Protein AF-A0A0P9EJG8-F1 (afdb_monomer)

Foldseek 3Di:
DVVVPDDDDDDPDDLVCLVVLLVVLQVLLVVLVVVLVVDDPDPVSNVVSVVSSVVSVVRNVQSVCVNVVVHD

Nearest PDB structures (foldseek):
  8pn9-assembly1_C  TM=9.388E-01  e=4.474E-02  Homo sapiens
  7u7n-assembly1_D  TM=6.623E-01  e=6.968E+00  Homo sapiens

Sequence (72 aa):
DEHASLAAFSPLVSRSALPALATQCLVAAFVLTFYFSTLRNSLAKELGVAAGASIAGGFGIVFAFCLVGANV

Organism: Rhodotorula graminis (strain WP1) (NCBI:txid578459)

InterPro domains:
  IPR007915 Oligosaccharyltransferase complex subunit [PF05251] (8-72)

Radius of gyration: 17.57 Å; Cα contacts (8 Å, |Δi|>4): 58; chains: 1; bounding box: 48×24×42 Å

Secondary structure (DSSP, 8-state):
--SSSSPPP--SS-TTTHHHHHHHHHHHHHHHHHHHHH--S-HHHHHHHHHHHHHHHHHHHHHHHHHTT---

Structure (mmCIF, N/CA/C/O backbone):
data_AF-A0A0P9EJG8-F1
#
_entry.id   AF-A0A0P9EJG8-F1
#
loop_
_atom_site.group_PDB
_atom_site.id
_atom_site.type_symbol
_atom_site.label_atom_id
_atom_site.label_alt_id
_atom_site.label_comp_id
_atom_site.label_asym_id
_atom_site.label_entity_id
_atom_site.label_seq_id
_atom_site.pdbx_PDB_ins_code
_atom_site.Cartn_x
_atom_site.Cartn_y
_atom_site.Cartn_z
_atom_site.occupancy
_atom_site.B_iso_or_equiv
_atom_site.auth_seq_id
_atom_site.auth_comp_id
_atom_site.auth_asym_id
_atom_site.auth_atom_id
_atom_site.pdbx_PDB_model_num
ATOM 1 N N . ASP A 1 1 ? 30.309 18.935 -21.788 1.00 55.84 1 ASP A N 1
ATOM 2 C CA . ASP A 1 1 ? 30.215 17.474 -21.564 1.00 55.84 1 ASP A CA 1
ATOM 3 C C . ASP A 1 1 ? 30.036 17.090 -20.093 1.00 55.84 1 ASP A C 1
ATOM 5 O O . ASP A 1 1 ? 30.677 16.169 -19.610 1.00 55.84 1 ASP A O 1
ATOM 9 N N . GLU A 1 2 ? 29.143 17.757 -19.358 1.00 65.38 2 GLU A N 1
ATOM 10 C CA . GLU A 1 2 ? 28.928 17.476 -17.923 1.00 65.38 2 GLU A CA 1
ATOM 11 C C . GLU A 1 2 ? 27.783 16.471 -17.687 1.00 65.38 2 GLU A C 1
ATOM 13 O O . GLU A 1 2 ? 27.734 15.787 -16.673 1.00 65.38 2 GLU A O 1
ATOM 18 N N . HIS A 1 3 ? 26.890 16.308 -18.672 1.00 69.31 3 HIS A N 1
ATOM 19 C CA . HIS A 1 3 ? 25.785 15.345 -18.619 1.00 69.31 3 HIS A CA 1
ATOM 20 C C . HIS A 1 3 ? 26.216 13.885 -18.835 1.00 69.31 3 HIS A C 1
ATOM 22 O O . HIS A 1 3 ? 25.509 12.978 -18.411 1.00 69.31 3 HIS A O 1
ATOM 28 N N . ALA A 1 4 ? 27.359 13.647 -19.485 1.00 73.44 4 ALA A N 1
ATOM 29 C CA . ALA A 1 4 ? 27.818 12.304 -19.845 1.00 73.44 4 ALA A CA 1
ATOM 30 C C . ALA A 1 4 ? 28.525 11.559 -18.696 1.00 73.44 4 ALA A C 1
ATOM 32 O O . ALA A 1 4 ? 28.664 10.341 -18.758 1.00 73.44 4 ALA A O 1
ATOM 33 N N . SER A 1 5 ? 28.978 12.273 -17.659 1.00 81.31 5 SER A N 1
ATOM 34 C CA . SER A 1 5 ? 29.699 11.696 -16.513 1.00 81.31 5 SER A CA 1
ATOM 35 C C . SER A 1 5 ? 28.792 11.323 -15.335 1.00 81.31 5 SER A C 1
ATOM 37 O O . SER A 1 5 ? 29.257 10.713 -14.372 1.00 81.31 5 SER A O 1
ATOM 39 N N . LEU A 1 6 ? 27.506 11.678 -15.392 1.00 82.56 6 LEU A N 1
ATOM 40 C CA . LEU A 1 6 ? 26.537 11.367 -14.345 1.00 82.56 6 LEU A CA 1
ATOM 41 C C . LEU A 1 6 ? 26.076 9.910 -14.441 1.00 82.56 6 LEU A C 1
ATOM 43 O O . LEU A 1 6 ? 25.894 9.358 -15.526 1.00 82.56 6 LEU A O 1
ATOM 47 N N . ALA A 1 7 ? 25.858 9.289 -13.281 1.00 85.31 7 ALA A N 1
ATOM 48 C CA . ALA A 1 7 ? 25.311 7.942 -13.211 1.00 85.31 7 ALA A CA 1
ATOM 49 C C . ALA A 1 7 ? 23.909 7.891 -13.839 1.00 85.31 7 ALA A C 1
ATOM 51 O O . ALA A 1 7 ? 23.096 8.801 -13.663 1.00 85.31 7 ALA A O 1
ATOM 52 N N . ALA A 1 8 ? 23.624 6.798 -14.549 1.00 86.75 8 ALA A N 1
ATOM 53 C CA . ALA A 1 8 ? 22.304 6.557 -15.110 1.00 86.75 8 ALA A CA 1
ATOM 54 C C . ALA A 1 8 ? 21.240 6.520 -14.003 1.00 86.75 8 ALA A C 1
ATOM 56 O O . ALA A 1 8 ? 21.474 6.006 -12.906 1.00 86.75 8 ALA A O 1
ATOM 57 N N . PHE A 1 9 ? 20.054 7.044 -14.310 1.00 86.12 9 PHE A N 1
ATOM 58 C CA . PHE A 1 9 ? 18.918 6.993 -13.400 1.00 86.12 9 PHE A CA 1
ATOM 59 C C . PHE A 1 9 ? 18.579 5.542 -13.050 1.00 86.12 9 PHE A C 1
ATOM 61 O O . PHE A 1 9 ? 18.305 4.723 -13.929 1.00 86.12 9 PHE A O 1
ATOM 68 N N . SER A 1 10 ? 18.563 5.249 -11.753 1.00 88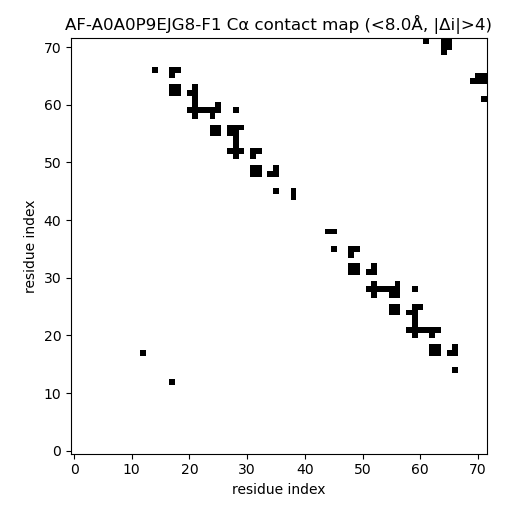.44 10 SER A N 1
ATOM 69 C CA . SER A 1 10 ? 18.080 3.984 -11.218 1.00 88.44 10 SER A CA 1
ATOM 70 C C . SER A 1 10 ? 16.785 4.254 -10.453 1.00 88.44 10 SER A C 1
ATOM 72 O O . SER A 1 10 ? 16.820 4.980 -9.455 1.00 88.44 10 SER A O 1
ATOM 74 N N . PRO A 1 11 ? 15.630 3.741 -10.916 1.00 87.94 11 PRO A N 1
ATOM 75 C CA . PRO A 1 11 ? 14.365 3.983 -10.245 1.00 87.94 11 PRO A CA 1
ATOM 76 C C . PRO A 1 11 ? 14.357 3.321 -8.869 1.00 87.94 11 PRO A C 1
ATOM 78 O O . PRO A 1 11 ? 14.781 2.177 -8.713 1.00 87.94 11 PRO A O 1
ATOM 81 N N . LEU A 1 12 ? 13.800 4.023 -7.880 1.00 91.94 12 LEU A N 1
ATOM 82 C CA . LEU A 1 12 ? 13.663 3.505 -6.516 1.00 91.94 12 LEU A CA 1
ATOM 83 C C . LEU A 1 12 ? 12.828 2.210 -6.468 1.00 91.94 12 LEU A C 1
ATOM 85 O O . LEU A 1 12 ? 13.058 1.345 -5.628 1.00 91.94 12 LEU A O 1
ATOM 89 N N . VAL A 1 13 ? 11.857 2.080 -7.377 1.00 91.06 13 VAL A N 1
ATOM 90 C CA . VAL A 1 13 ? 10.987 0.908 -7.514 1.00 91.06 13 VAL A CA 1
ATOM 91 C C . VAL A 1 13 ? 11.116 0.360 -8.929 1.00 91.06 13 VAL A C 1
ATOM 93 O O . VAL A 1 13 ? 10.882 1.070 -9.908 1.00 91.06 13 VAL A O 1
ATOM 96 N N . SER A 1 14 ? 11.479 -0.916 -9.048 1.00 91.69 14 SER A N 1
ATOM 97 C CA . SER A 1 14 ? 11.570 -1.586 -10.342 1.00 91.69 14 SER A CA 1
ATOM 98 C C . SER A 1 14 ? 10.182 -1.848 -10.927 1.00 91.69 14 SER A C 1
ATOM 100 O O . SER A 1 14 ? 9.214 -2.141 -10.222 1.00 91.69 14 SER A O 1
ATOM 102 N N . ARG A 1 15 ? 10.079 -1.802 -12.257 1.00 90.81 15 ARG A N 1
ATOM 103 C CA . ARG A 1 15 ? 8.803 -1.993 -12.961 1.00 90.81 15 ARG A CA 1
ATOM 104 C C . ARG A 1 15 ? 8.182 -3.373 -12.714 1.00 90.81 15 ARG A C 1
ATOM 106 O O . ARG A 1 15 ? 6.964 -3.504 -12.706 1.00 90.81 15 ARG A O 1
ATOM 113 N N . SER A 1 16 ? 9.014 -4.389 -12.487 1.00 93.50 16 SER A N 1
ATOM 114 C CA . SER A 1 16 ? 8.576 -5.753 -12.179 1.00 93.50 16 SER A CA 1
ATOM 115 C C . SER A 1 16 ? 7.944 -5.891 -10.791 1.00 93.50 16 SER A C 1
ATOM 117 O O . SER A 1 16 ? 7.162 -6.814 -10.586 1.00 93.50 16 SER A O 1
ATOM 119 N N . ALA A 1 17 ? 8.233 -4.979 -9.857 1.00 94.75 17 ALA A N 1
ATOM 120 C CA . ALA A 1 17 ? 7.641 -4.980 -8.520 1.00 94.75 17 ALA A CA 1
ATOM 121 C C . ALA A 1 17 ? 6.265 -4.288 -8.467 1.00 94.75 17 ALA A C 1
ATOM 123 O O . ALA A 1 17 ? 5.491 -4.542 -7.544 1.00 94.75 17 ALA A O 1
ATOM 124 N N . LEU A 1 18 ? 5.935 -3.444 -9.455 1.00 93.75 18 LEU A N 1
ATOM 125 C CA . LEU A 1 18 ? 4.696 -2.655 -9.480 1.00 93.75 18 LEU A CA 1
ATOM 126 C C . LEU A 1 18 ? 3.407 -3.485 -9.370 1.00 93.75 18 LEU A C 1
ATOM 128 O O . LEU A 1 18 ? 2.552 -3.088 -8.580 1.00 93.75 18 LEU A O 1
ATOM 132 N N . PRO A 1 19 ? 3.231 -4.620 -10.084 1.00 96.00 19 PRO A N 1
ATOM 133 C CA . PRO A 1 19 ? 2.011 -5.414 -9.959 1.00 96.00 19 PRO A CA 1
ATOM 134 C C . PRO A 1 19 ? 1.795 -5.916 -8.530 1.00 96.00 19 PRO A C 1
ATOM 136 O O . PRO A 1 19 ? 0.715 -5.744 -7.973 1.00 96.00 19 PRO A O 1
ATOM 139 N N . ALA A 1 20 ? 2.840 -6.479 -7.916 1.00 97.38 20 ALA A N 1
ATOM 140 C CA . ALA A 1 20 ? 2.767 -7.006 -6.558 1.00 97.38 20 ALA A CA 1
ATOM 141 C C . ALA A 1 20 ? 2.471 -5.892 -5.545 1.00 97.38 20 ALA A C 1
ATOM 143 O O . ALA A 1 20 ? 1.532 -6.018 -4.762 1.00 97.38 20 ALA A O 1
ATOM 144 N N . LEU A 1 21 ? 3.202 -4.774 -5.618 1.00 95.94 21 LEU A N 1
ATOM 145 C CA . LEU A 1 21 ? 3.014 -3.633 -4.719 1.00 95.94 21 LEU A CA 1
ATOM 146 C C . LEU A 1 21 ? 1.615 -3.018 -4.847 1.00 95.94 21 LEU A C 1
ATOM 148 O O . LEU A 1 21 ? 0.966 -2.770 -3.832 1.00 95.94 21 L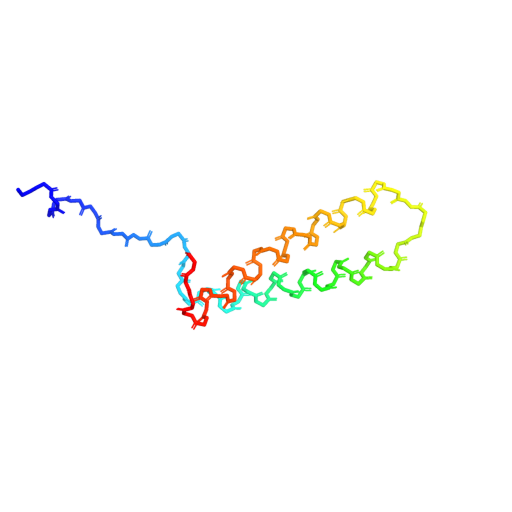EU A O 1
ATOM 152 N N . ALA A 1 22 ? 1.120 -2.827 -6.074 1.00 96.19 22 ALA A N 1
ATOM 153 C CA . ALA A 1 22 ? -0.228 -2.318 -6.313 1.00 96.19 22 ALA A CA 1
ATOM 154 C C . ALA A 1 22 ? -1.285 -3.245 -5.702 1.00 96.19 22 ALA A C 1
ATOM 156 O O . ALA A 1 22 ? -2.136 -2.792 -4.937 1.00 96.19 22 ALA A O 1
ATOM 157 N N . THR A 1 23 ? -1.209 -4.551 -5.982 1.00 97.12 23 THR A N 1
ATOM 158 C CA . THR A 1 23 ? -2.162 -5.528 -5.443 1.00 97.12 23 THR A CA 1
ATOM 159 C C . THR A 1 23 ? -2.097 -5.600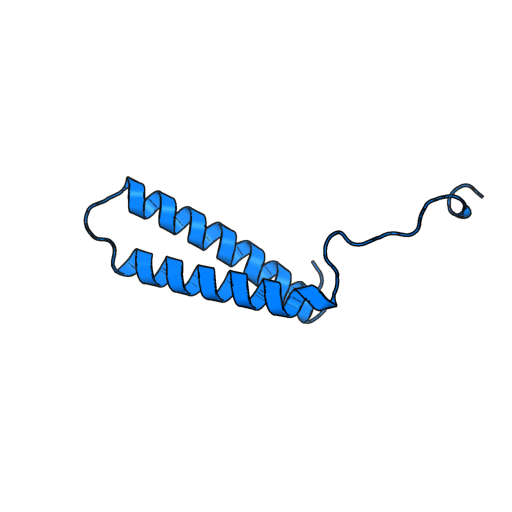 -3.921 1.00 97.12 23 THR A C 1
ATOM 161 O O . THR A 1 23 ? -3.138 -5.553 -3.273 1.00 97.12 23 THR A O 1
ATOM 164 N N . GLN A 1 24 ? -0.903 -5.667 -3.328 1.00 98.00 24 GLN A N 1
ATOM 165 C CA . GLN A 1 24 ? -0.743 -5.751 -1.874 1.00 98.00 24 GLN A CA 1
ATOM 166 C C . GLN A 1 24 ? -1.296 -4.507 -1.172 1.00 98.00 24 GLN A C 1
ATOM 168 O O . GLN A 1 24 ? -2.061 -4.639 -0.217 1.00 98.00 24 GLN A O 1
ATOM 173 N N . CYS A 1 25 ? -0.967 -3.309 -1.661 1.00 97.00 25 CYS A N 1
ATOM 174 C CA . CYS A 1 25 ? -1.471 -2.059 -1.096 1.00 97.00 25 CYS A CA 1
ATOM 175 C C . CYS A 1 25 ? -2.991 -1.917 -1.258 1.00 97.00 25 CYS A C 1
ATOM 177 O O . CYS A 1 25 ? -3.663 -1.538 -0.301 1.00 97.00 25 CYS A O 1
ATOM 179 N N . LEU A 1 26 ? -3.553 -2.272 -2.418 1.00 97.25 26 LEU A N 1
ATOM 180 C CA . LEU A 1 26 ? -5.001 -2.196 -2.651 1.00 97.25 26 LEU A CA 1
ATOM 181 C C . LEU A 1 26 ? -5.783 -3.229 -1.836 1.00 97.25 26 LEU A C 1
ATOM 183 O O . LEU A 1 26 ? -6.821 -2.894 -1.268 1.00 97.25 26 LEU A O 1
ATOM 187 N N . VAL A 1 27 ? -5.285 -4.464 -1.728 1.00 98.38 27 VAL A N 1
ATOM 188 C CA . VAL A 1 27 ? -5.900 -5.494 -0.877 1.00 98.38 27 VAL A CA 1
ATOM 189 C C . VAL A 1 27 ? -5.825 -5.081 0.590 1.00 98.38 27 VAL A C 1
ATOM 191 O O . VAL A 1 27 ? -6.825 -5.184 1.296 1.00 98.38 27 VAL A O 1
ATOM 194 N N . ALA A 1 28 ? -4.681 -4.561 1.047 1.00 97.81 28 ALA A N 1
ATOM 195 C CA . ALA A 1 28 ? -4.557 -4.032 2.400 1.00 97.81 28 ALA A CA 1
ATOM 196 C C . ALA A 1 28 ? -5.561 -2.897 2.637 1.00 97.81 28 ALA A C 1
ATOM 198 O O . ALA A 1 28 ? -6.320 -2.960 3.599 1.00 97.81 28 ALA A O 1
ATOM 199 N N . ALA A 1 29 ? -5.635 -1.914 1.736 1.00 97.56 29 ALA A N 1
ATOM 200 C CA . ALA A 1 29 ? -6.598 -0.820 1.828 1.00 97.56 29 ALA A C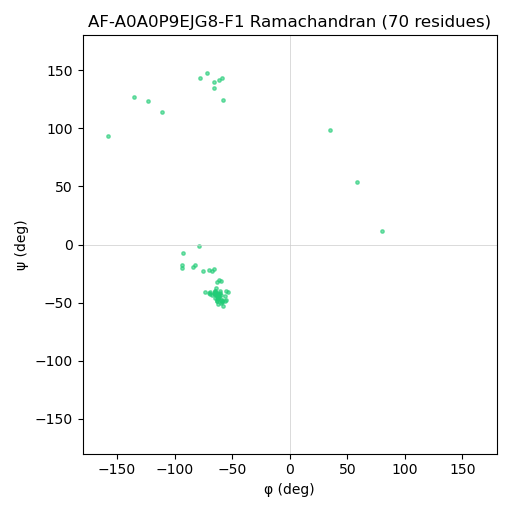A 1
ATOM 201 C C . ALA A 1 29 ? -8.037 -1.340 1.923 1.00 97.56 29 ALA A C 1
ATOM 203 O O . ALA A 1 29 ? -8.762 -0.960 2.836 1.00 97.56 29 ALA A O 1
ATOM 204 N N . PHE A 1 30 ? -8.421 -2.277 1.052 1.00 97.38 30 PHE A N 1
ATOM 205 C CA . PHE A 1 30 ? -9.744 -2.895 1.070 1.00 97.38 30 PHE A CA 1
ATOM 206 C C . PHE A 1 30 ? -10.047 -3.590 2.406 1.00 97.38 30 PHE A C 1
ATOM 208 O O . PHE A 1 30 ? -11.099 -3.350 2.998 1.00 97.38 30 PHE A O 1
ATOM 215 N N . VAL A 1 31 ? -9.121 -4.409 2.916 1.00 98.25 31 VAL A N 1
ATOM 216 C CA . VAL A 1 31 ? -9.287 -5.118 4.195 1.00 98.25 31 VAL A CA 1
ATOM 217 C C . VAL A 1 31 ? -9.350 -4.142 5.371 1.00 98.25 31 VAL A C 1
ATOM 219 O O . VAL A 1 31 ? -10.198 -4.308 6.245 1.00 98.25 31 VAL A O 1
ATOM 222 N N . LEU A 1 32 ? -8.500 -3.111 5.400 1.00 96.56 32 LEU A N 1
ATOM 223 C CA . LEU A 1 32 ? -8.514 -2.087 6.448 1.00 96.56 32 LEU A CA 1
ATOM 224 C C . LEU A 1 32 ? -9.812 -1.270 6.415 1.00 96.56 32 LEU A C 1
ATOM 226 O O . LEU A 1 32 ? -10.407 -1.042 7.465 1.00 96.56 32 LEU A O 1
ATOM 230 N N . THR A 1 33 ? -10.299 -0.878 5.235 1.00 96.00 33 THR A N 1
ATOM 231 C CA . THR A 1 33 ? -11.594 -0.194 5.087 1.00 96.00 33 THR A CA 1
ATOM 232 C C . THR A 1 33 ? -12.757 -1.098 5.496 1.00 96.00 33 THR A C 1
ATOM 234 O O . THR A 1 33 ? -13.677 -0.647 6.179 1.00 96.00 33 THR A O 1
ATOM 237 N N . PHE A 1 34 ? -12.713 -2.386 5.149 1.00 95.94 34 PHE A N 1
ATOM 238 C CA . PHE A 1 34 ? -13.710 -3.345 5.617 1.00 95.94 34 PHE A CA 1
ATOM 239 C C . PHE A 1 34 ? -13.671 -3.481 7.143 1.00 95.94 34 PHE A C 1
ATOM 241 O O . PHE A 1 34 ? -14.705 -3.370 7.797 1.00 95.94 34 PHE A O 1
ATOM 248 N N . TYR A 1 35 ? -12.485 -3.630 7.734 1.00 95.94 35 TYR A N 1
ATOM 249 C CA . TYR A 1 35 ? -12.320 -3.695 9.185 1.00 95.94 35 TYR A CA 1
ATOM 250 C C . TYR A 1 35 ? -12.813 -2.420 9.880 1.00 95.94 35 TYR A C 1
ATOM 252 O O . TYR A 1 35 ? -13.510 -2.509 10.892 1.00 95.94 35 TYR A O 1
ATOM 260 N N . PHE A 1 36 ? -12.553 -1.244 9.302 1.00 94.00 36 PHE A N 1
ATOM 261 C CA . PHE A 1 36 ? -13.107 0.030 9.765 1.00 94.00 36 PHE A CA 1
ATOM 262 C C . PHE A 1 36 ? -14.637 -0.006 9.863 1.00 94.00 36 PHE A C 1
ATOM 264 O O . PHE A 1 36 ? -15.188 0.445 10.861 1.00 94.00 36 PHE A O 1
ATOM 271 N N . SER A 1 37 ? -15.329 -0.627 8.900 1.00 93.12 37 SER A N 1
ATOM 272 C CA . SER A 1 37 ? -16.796 -0.767 8.945 1.00 93.12 37 SER A CA 1
ATOM 273 C C . SER A 1 37 ? -17.307 -1.661 10.087 1.00 93.12 37 SER A C 1
ATOM 275 O O . SER A 1 37 ? -18.468 -1.561 10.486 1.00 93.12 37 SER A O 1
ATOM 277 N N . THR A 1 38 ? -16.445 -2.530 10.628 1.00 93.50 38 THR A N 1
ATOM 278 C CA . THR A 1 38 ? -16.777 -3.448 11.732 1.00 93.50 38 THR A CA 1
ATOM 279 C C . THR A 1 38 ? -16.434 -2.885 13.109 1.00 93.50 38 THR A C 1
ATOM 281 O O . THR A 1 38 ? -16.942 -3.377 14.120 1.00 93.50 38 THR A O 1
ATOM 284 N N . LEU A 1 39 ? -15.586 -1.855 13.167 1.00 90.19 39 LEU A N 1
ATOM 2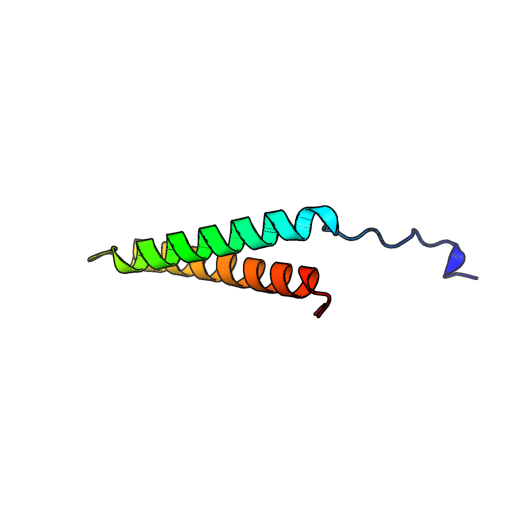85 C CA . LEU A 1 39 ? -15.203 -1.201 14.411 1.00 90.19 39 LEU A CA 1
ATOM 286 C C . LEU A 1 39 ? -16.409 -0.500 15.036 1.00 90.19 39 LEU A C 1
ATOM 288 O O . LEU A 1 39 ? -17.197 0.170 14.373 1.00 90.19 39 LEU A O 1
ATOM 292 N N . ARG A 1 40 ? -16.562 -0.683 16.346 1.00 84.00 40 ARG A N 1
ATOM 293 C CA . ARG A 1 40 ? -17.651 -0.094 17.118 1.00 84.00 40 ARG A CA 1
ATOM 294 C C . ARG A 1 40 ? -17.066 0.485 18.400 1.00 84.00 4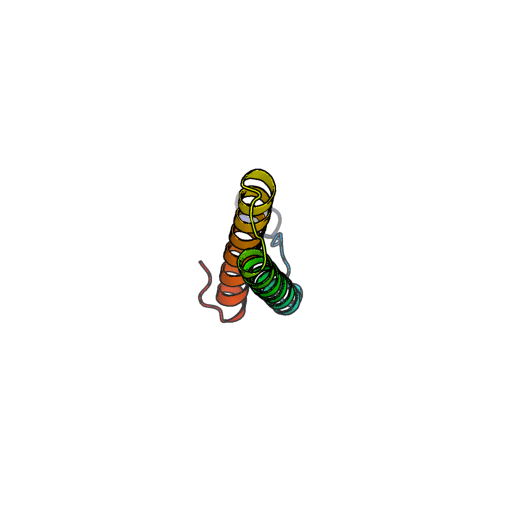0 ARG A C 1
ATOM 296 O O . ARG A 1 40 ? -16.380 -0.226 19.132 1.00 84.00 40 ARG A O 1
ATOM 303 N N . ASN A 1 41 ? -17.348 1.760 18.665 1.00 78.75 41 ASN A N 1
ATOM 304 C CA . ASN A 1 41 ? -16.971 2.464 19.895 1.00 78.75 41 ASN A CA 1
ATOM 305 C C . ASN A 1 41 ? -15.458 2.503 20.190 1.00 78.75 41 ASN A C 1
ATOM 307 O O . ASN A 1 41 ? -15.028 2.138 21.288 1.00 78.75 41 ASN A O 1
ATOM 311 N N . SER A 1 42 ? -14.623 2.967 19.250 1.00 89.81 42 SER A N 1
ATOM 312 C CA . SER A 1 42 ? -13.229 3.294 19.589 1.00 89.81 42 SER A CA 1
ATOM 313 C C . SER A 1 42 ? -12.591 4.283 18.611 1.00 89.81 42 SER A C 1
ATOM 315 O O . SER A 1 42 ? -11.956 3.879 17.639 1.00 89.81 42 SER A O 1
ATOM 317 N N . LEU A 1 43 ? -12.656 5.580 18.939 1.00 91.50 43 LEU A N 1
ATOM 318 C CA . LEU A 1 43 ? -12.084 6.660 18.119 1.00 91.50 43 LEU A CA 1
ATOM 319 C C . LEU A 1 43 ? -10.589 6.474 17.814 1.00 91.50 43 LEU A C 1
ATOM 321 O O . LEU A 1 43 ? -10.148 6.714 16.696 1.00 91.50 43 LEU A O 1
ATOM 325 N N . ALA A 1 44 ? -9.799 6.016 18.790 1.00 92.94 44 ALA A N 1
ATOM 326 C CA . ALA A 1 44 ? -8.365 5.801 18.590 1.00 92.94 44 ALA A CA 1
ATOM 327 C C . ALA A 1 44 ? -8.081 4.684 17.566 1.00 92.94 44 ALA A C 1
ATOM 329 O O . ALA A 1 44 ? -7.182 4.816 16.735 1.00 92.94 44 ALA A O 1
ATOM 330 N N . LYS A 1 45 ? -8.862 3.594 17.596 1.00 93.06 45 LYS A N 1
ATOM 331 C CA . LYS A 1 45 ? -8.734 2.492 16.630 1.00 93.06 45 LYS A CA 1
ATOM 332 C C . LYS A 1 45 ? -9.271 2.889 15.262 1.00 93.06 45 LYS A C 1
ATOM 334 O O . LYS A 1 45 ? -8.638 2.578 14.261 1.00 93.06 45 LYS A O 1
ATOM 339 N N . GLU A 1 46 ? -10.395 3.596 15.228 1.00 94.75 46 GLU A N 1
ATOM 340 C CA . GLU A 1 46 ? -10.975 4.157 14.007 1.00 94.75 46 GLU A CA 1
ATOM 341 C C . GLU A 1 46 ? -9.969 5.062 13.294 1.00 94.75 46 GLU A C 1
ATOM 343 O O . GLU A 1 46 ? -9.700 4.855 12.113 1.00 94.75 46 GLU A O 1
ATOM 348 N N . LEU A 1 47 ? -9.331 5.985 14.020 1.00 96.06 47 LEU A N 1
ATOM 349 C CA . LEU A 1 47 ? -8.318 6.876 13.458 1.00 96.06 47 LEU A CA 1
ATOM 350 C C . LEU A 1 47 ? -7.106 6.104 12.922 1.00 96.06 47 LEU A C 1
ATOM 352 O O . LEU A 1 47 ? -6.656 6.367 11.809 1.00 96.06 47 LEU A O 1
ATOM 356 N N . GLY A 1 48 ? -6.596 5.133 13.686 1.00 96.25 48 GLY A N 1
ATOM 357 C CA . GLY A 1 48 ? -5.448 4.325 13.264 1.00 96.25 48 GLY A CA 1
ATOM 358 C C . GLY A 1 48 ? -5.733 3.498 12.008 1.00 96.25 4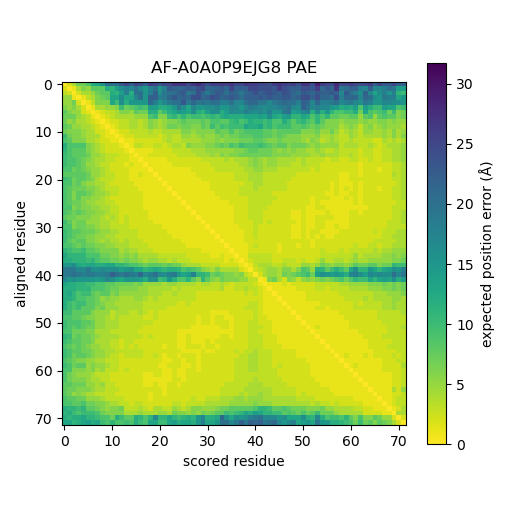8 GLY A C 1
ATOM 359 O O . GLY A 1 48 ? -4.929 3.478 11.076 1.00 96.25 48 GLY A O 1
ATOM 360 N N . VAL A 1 49 ? -6.900 2.853 11.951 1.00 96.38 49 VAL A N 1
ATOM 361 C CA . VAL A 1 49 ? -7.311 2.031 10.804 1.00 96.38 49 VAL A CA 1
ATOM 362 C C . VAL A 1 49 ? -7.614 2.895 9.587 1.00 96.38 49 VAL A C 1
ATOM 364 O O . VAL A 1 49 ? -7.182 2.551 8.490 1.00 96.38 49 VAL A O 1
ATOM 367 N N . ALA A 1 50 ? -8.290 4.032 9.766 1.00 95.94 50 ALA A N 1
ATOM 3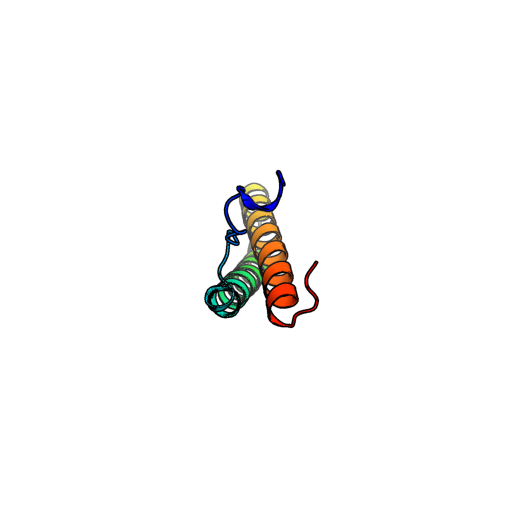68 C CA . ALA A 1 50 ? -8.560 4.971 8.682 1.00 95.94 50 ALA A CA 1
ATOM 369 C C . ALA A 1 50 ? -7.263 5.558 8.104 1.00 95.94 50 ALA A C 1
ATOM 371 O O . ALA A 1 50 ? -7.109 5.620 6.884 1.00 95.94 50 ALA A O 1
ATOM 372 N N . ALA A 1 51 ? -6.301 5.928 8.956 1.00 97.56 51 ALA A N 1
ATOM 373 C CA . ALA A 1 51 ? -4.990 6.396 8.514 1.00 97.56 51 ALA A CA 1
ATOM 374 C C . ALA A 1 51 ? -4.233 5.307 7.736 1.00 97.56 51 ALA A C 1
ATOM 376 O O . ALA A 1 51 ? -3.723 5.570 6.647 1.00 97.56 51 ALA A O 1
ATOM 377 N N . GLY A 1 52 ? -4.221 4.070 8.245 1.00 97.50 52 GLY A N 1
ATOM 378 C CA . GLY A 1 52 ? -3.612 2.929 7.556 1.00 97.50 52 GLY A CA 1
ATOM 379 C C . GLY A 1 52 ? -4.264 2.632 6.203 1.00 97.50 52 GLY A C 1
ATOM 380 O O . GLY A 1 52 ? -3.559 2.463 5.209 1.00 97.50 52 GLY A O 1
ATOM 381 N N . ALA A 1 53 ? -5.600 2.637 6.142 1.00 97.25 53 ALA A N 1
ATOM 382 C CA . ALA A 1 53 ? -6.359 2.452 4.907 1.00 97.25 53 ALA A CA 1
ATOM 383 C C . ALA A 1 53 ? -6.058 3.554 3.883 1.00 97.25 53 ALA A C 1
ATOM 385 O O . ALA A 1 53 ? -5.868 3.259 2.706 1.00 97.25 53 ALA A O 1
ATOM 386 N N . SER A 1 54 ? -5.973 4.810 4.334 1.00 97.75 54 SER A N 1
ATOM 387 C CA . SER A 1 54 ? -5.669 5.967 3.486 1.00 97.75 54 SER A CA 1
ATOM 388 C C . SER A 1 54 ? -4.275 5.868 2.866 1.00 97.75 54 SER A C 1
ATOM 390 O O . SER A 1 54 ? -4.130 5.992 1.650 1.00 97.75 54 SER A O 1
ATOM 392 N N . ILE A 1 55 ? -3.255 5.557 3.674 1.00 98.25 55 ILE A N 1
ATOM 393 C CA . ILE A 1 55 ? -1.877 5.389 3.193 1.00 98.25 55 ILE A CA 1
ATOM 394 C C . ILE A 1 55 ? -1.806 4.224 2.200 1.00 98.25 55 ILE A C 1
ATOM 396 O O . ILE A 1 55 ? -1.319 4.395 1.082 1.00 98.25 55 ILE A O 1
ATOM 400 N N . ALA A 1 56 ? -2.329 3.051 2.571 1.00 97.62 56 ALA A N 1
ATOM 401 C CA . ALA A 1 56 ? -2.317 1.876 1.702 1.00 97.62 56 ALA A CA 1
ATOM 402 C C . ALA A 1 56 ? -3.079 2.125 0.389 1.00 97.62 56 ALA A C 1
ATOM 404 O O . ALA A 1 56 ? -2.592 1.768 -0.682 1.00 97.62 56 ALA A O 1
ATOM 405 N N . GLY A 1 57 ? -4.235 2.789 0.455 1.00 97.38 57 GLY A N 1
ATOM 406 C CA . GLY A 1 57 ? -5.039 3.133 -0.715 1.00 97.38 57 GLY A CA 1
ATOM 407 C C . GLY A 1 57 ? -4.324 4.118 -1.636 1.00 97.38 57 GLY A C 1
ATOM 408 O O . GLY A 1 57 ? -4.241 3.877 -2.838 1.00 97.38 57 GLY A O 1
ATOM 409 N N . GLY A 1 58 ? -3.740 5.180 -1.074 1.00 96.56 58 GLY A N 1
ATOM 410 C CA . GLY A 1 58 ? -2.973 6.173 -1.825 1.00 96.56 58 GLY A CA 1
ATOM 411 C C . GLY A 1 58 ? -1.800 5.550 -2.584 1.00 96.56 58 GLY A C 1
ATOM 412 O O . GLY A 1 58 ? -1.709 5.695 -3.803 1.00 96.56 58 GLY A O 1
ATOM 413 N N . PHE A 1 59 ? -0.948 4.784 -1.893 1.00 96.12 59 PHE A N 1
ATOM 414 C CA . PHE A 1 59 ? 0.167 4.079 -2.538 1.00 96.12 59 PHE A CA 1
ATOM 415 C C . PHE A 1 59 ? -0.312 3.040 -3.558 1.00 96.12 59 PHE A C 1
ATOM 417 O O . PHE A 1 59 ? 0.244 2.955 -4.652 1.00 96.12 59 PHE A O 1
ATOM 424 N N . GLY A 1 60 ? -1.367 2.286 -3.241 1.00 96.44 60 GLY A N 1
ATOM 425 C CA . GLY A 1 60 ? -1.924 1.274 -4.137 1.00 96.44 60 GLY A CA 1
ATOM 426 C C . GLY A 1 60 ? -2.392 1.853 -5.470 1.00 96.44 60 GLY A C 1
ATOM 427 O O . GLY A 1 60 ? -2.085 1.293 -6.522 1.00 96.44 60 GLY A O 1
ATOM 428 N N . ILE A 1 61 ? -3.070 3.002 -5.440 1.00 96.69 61 ILE A N 1
ATOM 429 C CA . ILE A 1 61 ? -3.526 3.693 -6.652 1.00 96.69 61 ILE A CA 1
ATOM 430 C C . ILE A 1 61 ? -2.350 4.270 -7.449 1.00 96.69 61 ILE A C 1
ATOM 432 O O . ILE A 1 61 ? -2.318 4.102 -8.667 1.00 96.69 61 ILE A O 1
ATOM 436 N N . VAL A 1 62 ? -1.353 4.881 -6.793 1.00 96.19 62 VAL A N 1
ATOM 437 C CA . VAL A 1 62 ? -0.141 5.374 -7.479 1.00 96.19 62 VAL A CA 1
ATOM 438 C C . VAL A 1 62 ? 0.579 4.229 -8.196 1.00 96.19 62 VAL A C 1
ATOM 440 O O . VAL A 1 62 ? 0.877 4.337 -9.385 1.00 96.19 62 VAL A O 1
ATOM 443 N N . PHE A 1 63 ? 0.796 3.094 -7.523 1.00 95.75 63 PHE A N 1
ATOM 444 C CA . PHE A 1 63 ? 1.424 1.929 -8.150 1.00 95.75 63 PHE A CA 1
ATOM 445 C C . PHE A 1 63 ? 0.583 1.350 -9.291 1.00 95.75 63 PHE A C 1
ATOM 447 O O . PHE A 1 63 ? 1.148 0.961 -10.313 1.00 95.75 63 PHE A O 1
ATOM 454 N N . ALA A 1 64 ? -0.747 1.333 -9.163 1.00 94.94 64 ALA A N 1
ATOM 455 C CA . ALA A 1 64 ? -1.639 0.892 -10.233 1.00 94.94 64 ALA A CA 1
ATOM 456 C C . ALA A 1 64 ? -1.568 1.812 -11.466 1.00 94.94 64 ALA A C 1
ATOM 458 O O . ALA A 1 64 ? -1.503 1.316 -12.591 1.00 94.94 64 ALA A O 1
ATOM 459 N N . PHE A 1 65 ? -1.507 3.134 -11.279 1.00 95.50 65 PHE A N 1
ATOM 460 C CA . PHE A 1 65 ? -1.336 4.077 -12.389 1.00 95.50 65 PHE A CA 1
ATOM 461 C C . PHE A 1 65 ? 0.028 3.943 -13.072 1.00 95.50 65 PHE A C 1
ATOM 463 O O . PHE A 1 65 ? 0.100 3.918 -14.305 1.00 95.50 65 PHE A O 1
ATOM 470 N N . CYS A 1 66 ? 1.101 3.780 -12.294 1.00 93.25 66 CYS A N 1
ATOM 471 C CA . CYS A 1 66 ? 2.432 3.492 -12.833 1.00 93.25 66 CYS A CA 1
ATOM 472 C C . CYS A 1 66 ? 2.473 2.147 -13.579 1.00 93.25 66 CYS A C 1
ATOM 474 O O . CYS A 1 66 ? 3.195 2.004 -14.566 1.00 93.25 66 CYS A O 1
ATOM 476 N N . LEU A 1 67 ? 1.683 1.160 -13.145 1.00 93.12 67 LEU A N 1
ATOM 477 C CA . LEU A 1 67 ? 1.593 -0.142 -13.804 1.00 93.12 67 LEU A CA 1
ATOM 478 C C . LEU A 1 67 ? 0.941 -0.050 -15.1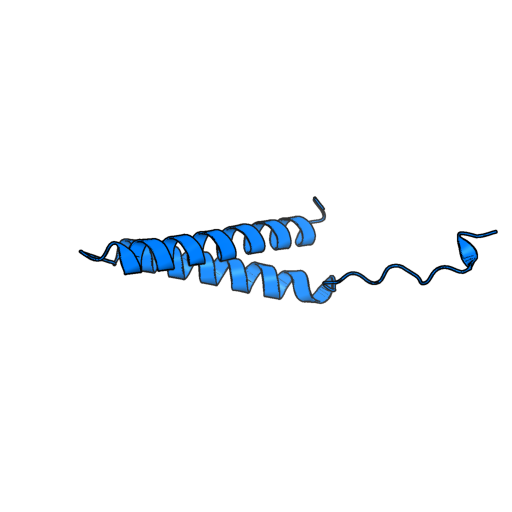91 1.00 93.12 67 LEU A C 1
ATOM 480 O O . LEU A 1 67 ? 1.452 -0.652 -16.135 1.00 93.12 67 LEU A O 1
ATOM 484 N N . VAL A 1 68 ? -0.149 0.713 -15.337 1.00 94.31 68 VAL A N 1
ATOM 485 C CA . VAL A 1 68 ? -0.841 0.889 -16.633 1.00 94.31 68 VAL A CA 1
ATOM 486 C C . VAL A 1 68 ? -0.151 1.891 -17.565 1.00 94.31 68 VAL A C 1
ATOM 488 O O . VAL A 1 68 ? -0.602 2.101 -18.687 1.00 94.31 68 VAL A O 1
ATOM 491 N N . GLY A 1 69 ? 0.953 2.502 -17.125 1.00 88.81 69 GLY A N 1
ATOM 492 C CA . GLY A 1 69 ? 1.737 3.437 -17.929 1.00 88.81 69 GLY A CA 1
ATOM 493 C C . GLY A 1 69 ? 1.164 4.852 -17.995 1.00 88.81 69 GLY A C 1
ATOM 494 O O . GLY A 1 69 ? 1.649 5.648 -18.793 1.00 88.81 69 GLY A O 1
ATOM 495 N N . ALA A 1 70 ? 0.171 5.177 -17.156 1.00 89.00 70 ALA A N 1
ATOM 496 C CA . ALA A 1 70 ? -0.343 6.538 -17.017 1.00 89.00 70 ALA A CA 1
ATOM 497 C C . ALA A 1 70 ? 0.691 7.489 -16.389 1.00 89.00 70 ALA A C 1
ATOM 499 O O . ALA A 1 70 ? 0.580 8.682 -16.622 1.00 89.00 70 ALA A O 1
ATOM 500 N N . ASN A 1 71 ? 1.670 6.932 -15.650 1.00 79.31 71 ASN A N 1
ATOM 501 C CA . ASN A 1 71 ? 2.863 7.563 -15.061 1.00 79.31 71 ASN A CA 1
ATOM 502 C C . ASN A 1 71 ? 2.632 9.011 -14.585 1.00 79.31 71 ASN A C 1
ATOM 504 O O . ASN A 1 71 ? 2.693 9.944 -15.383 1.00 79.31 71 ASN A O 1
ATOM 508 N N . VAL A 1 72 ? 2.391 9.182 -13.282 1.00 68.38 72 VAL A N 1
ATOM 509 C CA . VAL A 1 72 ? 2.265 10.505 -12.641 1.00 68.38 72 VAL A CA 1
ATOM 510 C C . VAL A 1 72 ? 3.612 11.150 -12.342 1.00 68.38 72 VAL A C 1
ATOM 512 O O . VAL A 1 72 ? 4.595 10.396 -12.146 1.00 68.38 72 VAL A O 1
#

pLDDT: mean 91.62, std 8.41, range [55.84, 98.38]

Solvent-accessible surface area (backbone atoms only — not comparable to full-atom values): 4130 Å² total; per-residue (Å²): 126,72,78,78,77,55,81,78,90,73,70,95,67,57,79,85,50,27,64,59,51,14,50,52,23,38,51,49,15,51,51,32,52,53,50,49,74,70,63,74,95,47,71,72,58,49,50,53,36,50,52,51,18,48,54,26,36,54,54,11,52,53,29,44,37,49,61,75,64,70,56,131

Mean predicted aligned error: 5.28 Å